Protein AF-A0A9W9DUY9-F1 (afdb_monomer)

Mean predicted aligned error: 9.2 Å

Solvent-accessible surface area (backbone atoms only — not comparable to full-atom values): 7876 Å² total; per-residue (Å²): 135,80,64,55,91,46,49,41,70,61,8,47,54,47,37,62,77,75,39,46,85,30,35,36,46,56,84,90,48,64,63,56,87,36,55,38,48,40,70,41,72,75,32,49,39,61,64,54,83,98,50,90,64,46,69,40,39,38,71,62,56,47,58,31,45,65,55,54,45,44,58,30,45,40,30,40,51,78,66,34,60,71,49,82,71,92,52,81,46,45,81,49,66,66,61,39,20,7,32,49,37,22,51,50,49,61,36,51,50,49,56,55,50,54,58,50,42,55,55,48,52,50,51,59,55,58,65,60,73,79,67,86,91,82,83,86,87,130

Sequence (138 aa):
MGYSAGDEQKGAGLFKTRCAQCHTVGAGEPNKVGPNLHGIFGRKSGQAEGFSYTAANVNKGVTWDEETLFQYLENPKKYIPGTKMAFAGLKKEKDRSDLITYLKKSISWFIYVYTTD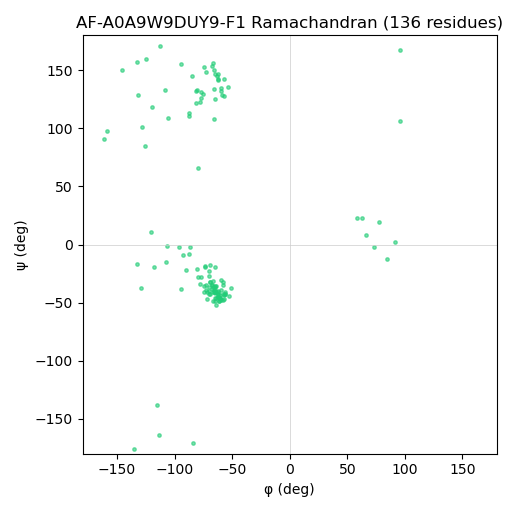VDRIFALYHERSTTHHHYPTQ

Nearest PDB structures (foldseek):
  6egy-assembly1_A  TM=9.943E-01  e=7.790E-18  Saccharomyces cerevisiae
  2n18-assembly1_B  TM=9.941E-01  e=9.540E-18  Saccharomyces cerevisiae S288C
  7mri-assembly3_E  TM=1.002E+00  e=1.092E-17  Saccharomyces cerevisiae S288C
  6gd7-assembly1_A  TM=9.895E-01  e=1.092E-17  Saccharomyces cerevisiae S288C
  1csw-assembly1_A  TM=9.974E-01  e=2.145E-17  Saccharomyces cerevisiae

Secondary structure (DSSP, 8-state):
-------HHHHHHHHHHHTTTT---STTPPP-SS---TT-TTPBTT--TT----HHHHHH-PBP-HHHHHHHHH-HHHHSTT---------SHHHHHHHHHHHHHHHHHHHHHHHHHHHHHHHHHHHTSSS---PPP-

Organism: NCBI:txid153920

Foldseek 3Di:
DFADAAALVLLVVCCVVAPVQQEAADPPDQGHVHAHCAPLQQDFFPDGPPDDWDPQRNVLRDHDDLRLQLVCQQAVCVSRPPGPPPHRHDNDSNNSNNNRNNSCCSRVVCVVVVVVVVVVVVVVVVVVPPDDDDDDDD

Radius of gyration: 20.53 Å; Cα contacts (8 Å, |Δi|>4): 183; chains: 1; bounding box: 65×51×43 Å

Structure (mmCIF, N/CA/C/O backbone):
data_AF-A0A9W9DUY9-F1
#
_entry.id   AF-A0A9W9DUY9-F1
#
loop_
_atom_site.group_PDB
_atom_site.id
_atom_site.type_symbol
_atom_site.label_atom_id
_atom_site.label_alt_id
_atom_site.label_comp_id
_atom_site.label_asym_id
_atom_site.label_entity_id
_atom_site.label_seq_id
_atom_site.pdbx_PDB_ins_code
_atom_site.Cartn_x
_atom_site.Cartn_y
_atom_site.Cartn_z
_atom_site.occupancy
_atom_site.B_iso_or_equiv
_atom_site.auth_seq_id
_atom_site.auth_comp_id
_atom_site.auth_asym_id
_atom_site.auth_atom_id
_atom_site.pdbx_PDB_model_num
ATOM 1 N N . MET A 1 1 ? 14.349 -8.982 5.297 1.00 66.44 1 MET A N 1
ATOM 2 C CA . MET A 1 1 ? 13.739 -8.996 6.647 1.00 66.44 1 MET A CA 1
ATOM 3 C C . MET A 1 1 ? 12.230 -8.792 6.502 1.00 66.44 1 MET A C 1
ATOM 5 O O . MET A 1 1 ? 11.794 -8.508 5.391 1.00 66.44 1 MET A O 1
ATOM 9 N N . GLY A 1 2 ? 11.436 -9.056 7.545 1.00 90.19 2 GLY A N 1
ATOM 10 C CA . GLY A 1 2 ? 9.972 -8.875 7.535 1.00 90.19 2 GLY A CA 1
ATOM 11 C C . GLY A 1 2 ? 9.553 -7.441 7.857 1.00 90.19 2 GLY A C 1
ATOM 12 O O . GLY A 1 2 ? 10.402 -6.545 7.927 1.00 90.19 2 GLY A O 1
ATOM 13 N N . TYR A 1 3 ? 8.260 -7.223 8.065 1.00 96.69 3 TYR A N 1
ATOM 14 C CA . TYR A 1 3 ? 7.760 -5.929 8.512 1.00 96.69 3 TYR A CA 1
ATOM 15 C C . TYR A 1 3 ? 8.272 -5.579 9.920 1.00 96.69 3 TYR A C 1
ATOM 17 O O . TYR A 1 3 ? 8.447 -6.416 10.803 1.00 96.69 3 TYR A O 1
ATOM 25 N N . SER A 1 4 ? 8.483 -4.285 10.136 1.00 97.00 4 SER A N 1
ATOM 26 C CA . SER A 1 4 ? 8.685 -3.681 11.448 1.00 97.00 4 SER A CA 1
ATOM 27 C C . SER A 1 4 ? 8.062 -2.289 11.446 1.00 97.00 4 SER A C 1
ATOM 29 O O . SER A 1 4 ? 7.984 -1.647 10.396 1.00 97.00 4 SER A O 1
ATOM 31 N N . ALA A 1 5 ? 7.594 -1.824 12.606 1.00 96.75 5 ALA A N 1
ATOM 32 C CA . ALA A 1 5 ? 6.987 -0.501 12.712 1.00 96.75 5 ALA A CA 1
ATOM 33 C C . ALA A 1 5 ? 7.983 0.588 12.276 1.00 96.75 5 ALA A C 1
ATOM 35 O O . ALA A 1 5 ? 9.127 0.628 12.731 1.00 96.75 5 ALA A O 1
ATOM 36 N N . GLY A 1 6 ? 7.528 1.452 11.374 1.00 97.00 6 GLY A N 1
ATOM 37 C CA . GLY A 1 6 ? 8.309 2.510 10.750 1.00 97.00 6 GLY A CA 1
ATOM 38 C C . GLY A 1 6 ? 7.843 3.912 11.134 1.00 97.00 6 GLY A C 1
ATOM 39 O O . GLY A 1 6 ? 7.111 4.131 12.098 1.00 97.00 6 GLY A O 1
ATOM 40 N N . ASP A 1 7 ? 8.288 4.882 10.349 1.00 98.12 7 ASP A N 1
ATOM 41 C CA . ASP A 1 7 ? 7.963 6.296 10.490 1.00 98.12 7 ASP A CA 1
ATOM 42 C C . ASP A 1 7 ? 6.671 6.619 9.725 1.00 98.12 7 ASP A C 1
ATOM 44 O O . ASP A 1 7 ? 6.624 6.609 8.493 1.00 98.12 7 ASP A O 1
ATOM 48 N N . GLU A 1 8 ? 5.610 6.912 10.471 1.00 97.25 8 GLU A N 1
ATOM 49 C CA . GLU A 1 8 ? 4.292 7.250 9.933 1.00 97.25 8 GLU A CA 1
ATOM 50 C C . GLU A 1 8 ? 4.312 8.485 9.023 1.00 97.25 8 GLU A C 1
ATOM 52 O O . GLU A 1 8 ? 3.631 8.504 7.998 1.00 97.25 8 GLU A O 1
ATOM 57 N N . GLN A 1 9 ? 5.086 9.516 9.368 1.00 97.88 9 GLN A N 1
ATOM 58 C CA . GLN A 1 9 ? 5.110 10.780 8.625 1.00 97.88 9 GLN A CA 1
ATOM 59 C C . GLN A 1 9 ? 5.782 10.579 7.265 1.00 97.88 9 GLN A C 1
ATOM 61 O O . GLN A 1 9 ? 5.293 11.060 6.237 1.00 97.88 9 GLN A O 1
ATOM 66 N N . LYS A 1 10 ? 6.861 9.789 7.232 1.00 98.56 10 LYS A N 1
ATOM 67 C CA . LYS A 1 10 ? 7.480 9.343 5.974 1.00 98.56 10 LYS A CA 1
ATOM 68 C C . LYS A 1 10 ? 6.534 8.453 5.175 1.00 98.56 10 LYS A C 1
ATOM 70 O O . LYS A 1 10 ? 6.410 8.640 3.963 1.00 98.56 10 LYS A O 1
ATOM 75 N N . GLY A 1 11 ? 5.816 7.554 5.844 1.00 98.62 11 GLY A N 1
ATOM 76 C CA . GLY A 1 11 ? 4.774 6.725 5.242 1.00 98.62 11 GLY A CA 1
ATOM 77 C C . GLY A 1 11 ? 3.672 7.539 4.563 1.00 98.62 11 GLY A C 1
ATOM 78 O O . GLY A 1 11 ? 3.309 7.250 3.422 1.00 98.62 11 GLY A O 1
ATOM 79 N N . ALA A 1 12 ? 3.202 8.610 5.203 1.00 98.31 12 ALA A N 1
ATOM 80 C CA . ALA A 1 12 ? 2.215 9.528 4.638 1.00 98.31 12 ALA A CA 1
ATOM 81 C C . ALA A 1 12 ? 2.741 10.224 3.369 1.00 98.31 12 ALA A C 1
ATOM 83 O O . ALA A 1 12 ? 2.041 10.312 2.354 1.00 98.31 12 ALA A O 1
ATOM 84 N N . GLY A 1 13 ? 4.002 10.672 3.385 1.00 98.56 13 GLY A N 1
ATOM 85 C CA . GLY A 1 13 ? 4.666 11.247 2.211 1.00 98.56 13 GLY A CA 1
ATOM 86 C C . GLY A 1 13 ? 4.799 10.250 1.052 1.00 98.56 13 GLY A C 1
ATOM 87 O O . GLY A 1 13 ? 4.545 10.593 -0.110 1.00 98.56 13 GLY A O 1
ATOM 88 N N . LEU A 1 14 ? 5.135 8.994 1.357 1.00 98.62 14 LEU A N 1
ATOM 89 C CA . LEU A 1 14 ? 5.177 7.907 0.376 1.00 98.62 14 LEU A CA 1
ATOM 90 C C . LEU A 1 14 ? 3.791 7.628 -0.204 1.00 98.62 14 LEU A C 1
ATOM 92 O O . LEU A 1 14 ? 3.654 7.559 -1.424 1.00 98.62 14 LEU A O 1
ATOM 96 N N . PHE A 1 15 ? 2.754 7.546 0.628 1.00 98.62 15 PHE A N 1
ATOM 97 C CA . PHE A 1 15 ? 1.388 7.352 0.151 1.00 98.62 15 PHE A CA 1
ATOM 98 C C . PHE A 1 15 ? 0.968 8.474 -0.804 1.00 98.62 15 PHE A C 1
ATOM 100 O O . PHE A 1 15 ? 0.510 8.201 -1.916 1.00 98.62 15 PHE A O 1
ATOM 107 N N . LYS A 1 16 ? 1.201 9.738 -0.427 1.00 98.31 16 LYS A N 1
ATOM 108 C CA . LYS A 1 16 ? 0.874 10.906 -1.259 1.00 98.31 16 LYS A CA 1
ATOM 109 C C . LYS A 1 16 ? 1.534 10.846 -2.637 1.00 98.31 16 LYS A C 1
ATOM 111 O O . LYS A 1 16 ? 0.892 11.153 -3.636 1.00 98.31 16 LYS A O 1
ATOM 116 N N . THR A 1 17 ? 2.803 10.450 -2.698 1.00 98.25 17 THR A N 1
ATOM 117 C CA . THR A 1 17 ? 3.596 10.489 -3.939 1.00 98.25 17 THR A CA 1
ATOM 118 C C . THR A 1 17 ? 3.525 9.210 -4.768 1.00 98.25 17 THR A C 1
ATOM 120 O O . THR A 1 17 ? 3.810 9.251 -5.964 1.00 98.25 17 THR A O 1
ATOM 123 N N . ARG A 1 18 ? 3.174 8.067 -4.166 1.00 98.25 18 ARG A N 1
ATOM 124 C CA . ARG A 1 18 ? 3.229 6.747 -4.820 1.00 98.25 18 ARG A CA 1
ATOM 125 C C . ARG A 1 18 ? 1.877 6.049 -4.941 1.00 98.25 18 ARG A C 1
ATOM 127 O O . ARG A 1 18 ? 1.760 5.138 -5.754 1.00 98.25 18 ARG A O 1
ATOM 134 N N . CYS A 1 19 ? 0.875 6.441 -4.152 1.00 98.38 19 CYS A N 1
ATOM 135 C CA . CYS A 1 19 ? -0.371 5.679 -4.006 1.00 98.38 19 CYS A CA 1
ATOM 136 C C . CYS A 1 19 ? -1.632 6.533 -4.203 1.00 98.38 19 CYS A C 1
ATOM 138 O O . CYS A 1 19 ? -2.597 6.065 -4.807 1.00 98.38 19 CYS A O 1
ATOM 140 N N . ALA A 1 20 ? -1.631 7.785 -3.737 1.00 97.81 20 ALA A N 1
ATOM 141 C CA . ALA A 1 20 ? -2.826 8.627 -3.640 1.00 97.81 20 ALA A CA 1
ATOM 142 C C . ALA A 1 20 ? -3.468 8.997 -4.991 1.00 97.81 20 ALA A C 1
ATOM 144 O O . ALA A 1 20 ? -4.648 9.348 -5.036 1.00 97.81 20 ALA A O 1
ATOM 145 N N . GLN A 1 21 ? -2.732 8.890 -6.101 1.00 97.88 21 GLN A N 1
ATOM 146 C CA . GLN A 1 21 ? -3.309 9.044 -7.441 1.00 97.88 21 GLN A CA 1
ATOM 147 C C . GLN A 1 21 ? -4.334 7.940 -7.749 1.00 97.88 21 GLN A C 1
ATOM 149 O O . GLN A 1 21 ? -5.348 8.194 -8.394 1.00 97.88 21 GLN A O 1
ATOM 154 N N . CYS A 1 22 ? -4.089 6.725 -7.259 1.00 98.50 22 CYS A N 1
ATOM 155 C CA . CYS A 1 22 ? -4.896 5.548 -7.566 1.00 98.50 22 CYS A CA 1
ATOM 156 C C . CYS A 1 22 ? -5.757 5.088 -6.392 1.00 98.50 22 CYS A C 1
ATOM 158 O O . CYS A 1 22 ? -6.663 4.295 -6.607 1.00 98.50 22 CYS A O 1
ATOM 160 N N . HIS A 1 23 ? -5.483 5.554 -5.175 1.00 98.50 23 HIS A N 1
ATOM 161 C CA . HIS A 1 23 ? -6.126 5.048 -3.969 1.00 98.50 23 HIS A CA 1
ATOM 162 C C . HIS A 1 23 ? -6.623 6.162 -3.043 1.00 98.50 23 HIS A C 1
ATOM 164 O O . HIS A 1 23 ? -6.160 7.308 -3.066 1.00 98.50 23 HIS A O 1
ATOM 170 N N . THR A 1 24 ? -7.589 5.774 -2.225 1.00 97.06 24 THR A N 1
ATOM 171 C CA . THR A 1 24 ? -8.191 6.485 -1.092 1.00 97.06 24 THR A CA 1
ATOM 172 C C . THR A 1 24 ? -8.067 5.588 0.141 1.00 97.06 24 THR A C 1
ATOM 174 O O . THR A 1 24 ? -7.814 4.385 0.003 1.00 97.06 24 THR A O 1
ATOM 177 N N . VAL A 1 25 ? -8.164 6.159 1.343 1.00 95.69 25 VAL A N 1
ATOM 178 C CA . VAL A 1 25 ? -7.985 5.416 2.615 1.00 95.69 25 VAL A CA 1
ATOM 179 C C . VAL A 1 25 ? -9.080 5.709 3.639 1.00 95.69 25 VAL A C 1
ATOM 181 O O . VAL A 1 25 ? -9.241 4.937 4.586 1.00 95.69 25 VAL A O 1
ATOM 184 N N . GLY A 1 26 ? -9.835 6.795 3.460 1.00 91.56 26 GLY A N 1
ATOM 185 C CA . GLY A 1 26 ? -10.957 7.147 4.316 1.00 91.56 26 GLY A CA 1
ATOM 186 C C . GLY A 1 26 ? -12.160 6.234 4.089 1.00 91.56 26 GLY A C 1
ATOM 187 O O . GLY A 1 26 ? -12.401 5.742 2.981 1.00 91.56 26 GLY A O 1
ATOM 188 N N . ALA A 1 27 ? -12.924 6.012 5.158 1.00 90.38 27 ALA A N 1
ATOM 189 C CA . ALA A 1 27 ? -14.185 5.282 5.095 1.00 90.38 27 ALA A CA 1
ATOM 190 C C . ALA A 1 27 ? -15.166 5.993 4.148 1.00 90.38 27 ALA A C 1
ATOM 192 O O . ALA A 1 27 ? -15.334 7.207 4.229 1.00 90.38 27 ALA A O 1
ATOM 193 N N . GLY A 1 28 ? -15.790 5.243 3.236 1.00 89.25 28 GLY A N 1
ATOM 194 C CA . GLY A 1 28 ? -16.761 5.781 2.276 1.00 89.25 28 GLY A CA 1
ATOM 195 C C . GLY A 1 28 ? -16.172 6.629 1.141 1.00 89.25 28 GLY A C 1
ATOM 196 O O . GLY A 1 28 ? -16.916 7.058 0.262 1.00 89.25 28 GLY A O 1
ATOM 197 N N . GLU A 1 29 ? -14.855 6.863 1.108 1.00 94.56 29 GLU A N 1
ATOM 198 C CA . GLU A 1 29 ? -14.229 7.569 -0.013 1.00 94.56 29 GLU A CA 1
ATOM 199 C C . GLU A 1 29 ? -14.331 6.747 -1.313 1.00 94.56 29 GLU A C 1
ATOM 201 O O . GLU A 1 29 ? -14.300 5.511 -1.280 1.00 94.56 29 GLU A O 1
ATOM 206 N N . PRO A 1 30 ? -14.399 7.396 -2.487 1.00 96.19 30 PRO A N 1
ATOM 207 C CA . PRO A 1 30 ? -14.603 6.689 -3.742 1.00 96.19 30 PRO A CA 1
ATOM 208 C C . PRO A 1 30 ? -13.407 5.808 -4.118 1.00 96.19 30 PRO A C 1
ATOM 210 O O . PRO A 1 30 ? -12.250 6.106 -3.802 1.00 96.19 30 PRO A O 1
ATOM 213 N N . ASN A 1 31 ? -13.694 4.761 -4.890 1.00 97.50 31 ASN A N 1
ATOM 214 C CA . ASN A 1 31 ? -12.689 4.087 -5.705 1.00 97.50 31 ASN A CA 1
ATOM 215 C C . ASN A 1 31 ? -12.122 5.075 -6.746 1.00 97.50 31 ASN A C 1
ATOM 217 O O . ASN A 1 31 ? -12.837 5.946 -7.243 1.00 97.50 31 ASN A O 1
ATOM 221 N N . LYS A 1 32 ? -10.841 4.939 -7.099 1.00 97.06 32 LYS A N 1
ATOM 222 C CA . LYS A 1 32 ? -10.203 5.689 -8.196 1.00 97.06 32 LYS A CA 1
ATOM 223 C C . LYS A 1 32 ? -9.786 4.691 -9.283 1.00 97.06 32 LYS A C 1
ATOM 225 O O . LYS A 1 32 ? -10.510 3.747 -9.580 1.00 97.06 32 LYS A O 1
ATOM 230 N N . VAL A 1 33 ? -8.593 4.864 -9.858 1.00 97.69 33 VAL A N 1
ATOM 231 C CA . VAL A 1 33 ? -7.965 3.862 -10.737 1.00 97.69 33 VAL A CA 1
ATOM 232 C C . VAL A 1 33 ? -7.784 2.523 -10.004 1.00 97.69 33 VAL A C 1
ATOM 234 O O . VAL A 1 33 ? -7.897 1.461 -10.610 1.00 97.69 33 VAL A O 1
ATOM 237 N N . GLY A 1 34 ? -7.506 2.573 -8.700 1.00 98.06 34 GLY A N 1
ATOM 238 C CA . GLY A 1 34 ? -7.499 1.434 -7.791 1.00 98.06 34 GLY A CA 1
ATOM 239 C C . GLY A 1 34 ? -8.621 1.516 -6.745 1.00 98.06 34 GLY A C 1
ATOM 240 O O . GLY A 1 34 ? -9.287 2.547 -6.616 1.00 98.06 34 GLY A O 1
ATOM 241 N N . PRO A 1 35 ? -8.834 0.432 -5.980 1.00 98.19 35 PRO A N 1
ATOM 242 C CA . PRO A 1 35 ? -9.851 0.378 -4.936 1.00 98.19 35 PRO A CA 1
ATOM 243 C C . PRO A 1 35 ? -9.537 1.317 -3.769 1.00 98.19 35 PRO A C 1
ATOM 245 O O . PRO A 1 35 ? -8.369 1.599 -3.478 1.00 98.19 35 PRO A O 1
ATOM 248 N N . ASN A 1 36 ? -10.572 1.711 -3.037 1.00 97.62 36 ASN A N 1
ATOM 249 C CA . ASN A 1 36 ? -10.435 2.252 -1.694 1.00 97.62 36 ASN A CA 1
ATOM 250 C C . ASN A 1 36 ? -9.754 1.212 -0.770 1.00 97.62 36 ASN A C 1
ATOM 252 O O . ASN A 1 36 ? -10.059 0.013 -0.802 1.00 97.62 36 ASN A O 1
ATOM 256 N N . LEU A 1 37 ? -8.780 1.663 0.026 1.00 97.12 37 LEU A N 1
ATOM 257 C CA . LEU A 1 37 ? -7.965 0.812 0.900 1.00 97.12 37 LEU A CA 1
ATOM 258 C C . LEU A 1 37 ? -8.463 0.756 2.351 1.00 97.12 37 LEU A C 1
ATOM 260 O O . LEU A 1 37 ? -7.899 0.020 3.158 1.00 97.12 37 LEU A O 1
ATOM 264 N N . HIS A 1 38 ? -9.519 1.483 2.696 1.00 94.56 38 HIS A N 1
ATOM 265 C CA . HIS A 1 38 ? -10.194 1.384 3.980 1.00 94.56 38 HIS A CA 1
ATOM 266 C C . HIS A 1 38 ? -10.591 -0.068 4.272 1.00 94.56 38 HIS A C 1
ATOM 268 O O . HIS A 1 38 ? -11.072 -0.790 3.392 1.00 94.56 38 HIS A O 1
ATOM 274 N N . GLY A 1 39 ? -10.341 -0.515 5.504 1.00 92.50 39 GLY A N 1
ATOM 275 C CA . GLY A 1 39 ? -10.594 -1.888 5.943 1.00 92.50 39 GLY A CA 1
ATOM 276 C C . GLY A 1 39 ? -9.776 -2.959 5.209 1.00 92.50 39 GLY A C 1
ATOM 277 O O . GLY A 1 39 ? -10.226 -4.097 5.127 1.00 92.50 39 GLY A O 1
ATOM 278 N N . ILE A 1 40 ? -8.622 -2.625 4.611 1.00 96.12 40 ILE A N 1
ATOM 279 C CA . ILE A 1 40 ? -7.805 -3.625 3.903 1.00 96.12 40 ILE A CA 1
ATOM 280 C C . ILE A 1 40 ? -7.188 -4.661 4.848 1.00 96.12 40 ILE A C 1
ATOM 282 O O . ILE A 1 40 ? -7.151 -5.831 4.489 1.00 96.12 40 ILE A O 1
ATOM 286 N N . PHE A 1 41 ? -6.737 -4.266 6.043 1.00 96.19 41 PHE A N 1
ATOM 287 C CA . PHE A 1 41 ? -6.140 -5.190 7.010 1.00 96.19 41 PHE A CA 1
ATOM 288 C C . PHE A 1 41 ? -7.180 -6.215 7.487 1.00 96.19 41 PHE A C 1
ATOM 290 O O . PHE A 1 41 ? -8.261 -5.845 7.937 1.00 96.19 41 PHE A O 1
ATOM 297 N N . GLY A 1 42 ? -6.860 -7.501 7.360 1.00 95.75 42 GLY A N 1
ATOM 298 C CA . GLY A 1 42 ? -7.744 -8.639 7.617 1.00 95.75 42 GLY A CA 1
ATOM 299 C C . GLY A 1 42 ? -8.648 -9.033 6.441 1.00 95.75 42 GLY A C 1
ATOM 300 O O . GLY A 1 42 ? -9.214 -10.126 6.454 1.00 95.75 42 GLY A O 1
ATOM 301 N N . ARG A 1 43 ? -8.775 -8.203 5.398 1.00 96.25 43 ARG A N 1
ATOM 302 C CA . ARG A 1 43 ? -9.604 -8.502 4.219 1.00 96.25 43 ARG A CA 1
ATOM 303 C C . ARG A 1 43 ? -8.827 -9.336 3.201 1.00 96.25 43 ARG A C 1
ATOM 305 O O . ARG A 1 43 ? -7.627 -9.130 3.007 1.00 96.25 43 ARG A O 1
ATOM 312 N N . LYS A 1 44 ? -9.506 -10.251 2.497 1.00 98.00 44 LYS A N 1
ATOM 313 C CA . LYS A 1 44 ? -8.886 -10.986 1.384 1.00 98.00 44 LYS A CA 1
ATOM 314 C C . LYS A 1 44 ? -8.723 -10.103 0.144 1.00 98.00 44 LYS A C 1
ATOM 316 O O . LYS A 1 44 ? -9.476 -9.153 -0.089 1.00 98.00 44 LYS A O 1
ATOM 321 N N . SER A 1 45 ? -7.731 -10.425 -0.677 1.00 98.06 45 SER A N 1
ATOM 322 C CA . SER A 1 45 ? -7.479 -9.763 -1.951 1.00 98.06 45 SER A CA 1
ATOM 323 C C . SER A 1 45 ? -8.698 -9.840 -2.877 1.00 98.06 45 SER A C 1
ATOM 325 O O . SER A 1 45 ? -9.413 -10.837 -2.914 1.00 98.06 45 SER A O 1
ATOM 327 N N . GLY A 1 46 ? -8.948 -8.762 -3.621 1.00 97.12 46 GLY A N 1
ATOM 328 C CA . GLY A 1 46 ? -10.041 -8.709 -4.589 1.00 97.12 46 GLY A CA 1
ATOM 329 C C . GLY A 1 46 ? -11.447 -8.503 -4.017 1.00 97.12 46 GLY A C 1
ATOM 330 O O . GLY A 1 46 ? -12.406 -8.826 -4.707 1.00 97.12 46 GLY A O 1
ATOM 331 N N . GLN A 1 47 ? -11.582 -8.001 -2.782 1.00 96.62 47 GLN A N 1
ATOM 332 C CA . GLN A 1 47 ? -12.878 -7.909 -2.086 1.00 96.62 47 GLN A CA 1
ATOM 333 C C . GLN A 1 47 ? -13.318 -6.493 -1.674 1.00 96.62 47 GLN A C 1
ATOM 335 O O . GLN A 1 47 ? -14.258 -6.368 -0.895 1.00 96.62 47 GLN A O 1
ATOM 340 N N . ALA A 1 48 ? -12.662 -5.417 -2.127 1.00 94.88 48 ALA A N 1
ATOM 341 C CA . ALA A 1 48 ? -13.217 -4.083 -1.871 1.00 94.88 48 ALA A CA 1
ATOM 342 C C . ALA A 1 48 ? -14.544 -3.910 -2.622 1.00 94.88 48 ALA A C 1
ATOM 344 O O . ALA A 1 48 ? -14.644 -4.236 -3.808 1.00 94.88 48 ALA A O 1
ATOM 345 N N . GLU A 1 49 ? -15.546 -3.387 -1.925 1.00 92.31 49 GLU A N 1
ATOM 346 C CA . GLU A 1 49 ? -16.882 -3.191 -2.469 1.00 92.31 49 GLU A CA 1
ATOM 347 C C . GLU A 1 49 ? -16.875 -2.205 -3.648 1.00 92.31 49 GLU A C 1
ATOM 349 O O . GLU A 1 49 ? -16.131 -1.219 -3.678 1.00 92.31 49 GLU A O 1
ATOM 354 N N . GLY A 1 50 ? -17.686 -2.502 -4.664 1.00 94.31 50 GLY A N 1
ATOM 355 C CA . GLY A 1 50 ? -17.854 -1.636 -5.830 1.00 94.31 50 GLY A CA 1
ATOM 356 C C . GLY A 1 50 ? -16.618 -1.487 -6.728 1.00 94.31 50 GLY A C 1
ATOM 357 O O . GLY A 1 50 ? -16.640 -0.651 -7.630 1.00 94.31 50 GLY A O 1
ATOM 358 N N . PHE A 1 51 ? -15.541 -2.259 -6.521 1.00 97.69 51 PHE A N 1
ATOM 359 C CA . PHE A 1 51 ? -14.361 -2.246 -7.391 1.00 97.69 51 PHE A CA 1
ATOM 360 C C . PHE A 1 51 ? -14.254 -3.522 -8.232 1.00 97.69 51 PHE A C 1
ATOM 362 O O . PHE A 1 51 ? -14.350 -4.638 -7.724 1.00 97.69 51 PHE A O 1
ATOM 369 N N . SER A 1 52 ? -13.991 -3.366 -9.533 1.00 97.38 52 SER A N 1
ATOM 370 C CA . SER A 1 52 ? -13.782 -4.496 -10.442 1.00 97.38 52 SER A CA 1
ATOM 371 C C . SER A 1 52 ? -12.316 -4.928 -10.455 1.00 97.38 52 SER A C 1
ATOM 373 O O . SER A 1 52 ? -11.431 -4.211 -10.927 1.00 97.38 52 SER A O 1
ATOM 375 N N . TYR A 1 53 ? -12.051 -6.127 -9.943 1.00 97.69 53 TYR A N 1
ATOM 376 C CA . TYR A 1 53 ? -10.711 -6.699 -9.877 1.00 97.69 53 TYR A CA 1
ATOM 377 C C . TYR A 1 53 ? -10.394 -7.609 -11.065 1.00 97.69 53 TYR A C 1
ATOM 379 O O . TYR A 1 53 ? -11.254 -8.245 -11.666 1.00 97.69 53 TYR A O 1
ATOM 387 N N . THR A 1 54 ? -9.102 -7.747 -11.363 1.00 97.50 54 T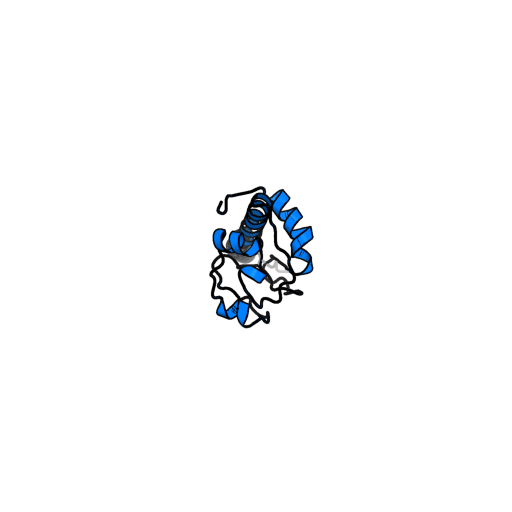HR A N 1
ATOM 388 C CA . THR A 1 54 ? -8.612 -8.852 -12.200 1.00 97.50 54 THR A CA 1
ATOM 389 C C . THR A 1 54 ? -8.866 -10.193 -11.517 1.00 97.50 54 THR A C 1
ATOM 391 O O . THR A 1 54 ? -8.623 -10.295 -10.311 1.00 97.50 54 THR A O 1
ATOM 394 N N . ALA A 1 55 ? -9.171 -11.238 -12.292 1.00 97.88 55 ALA A N 1
ATOM 395 C CA . ALA A 1 55 ? -9.266 -12.610 -11.785 1.00 97.88 55 ALA A CA 1
ATOM 396 C C . ALA A 1 55 ? -8.021 -13.032 -10.981 1.00 97.88 55 ALA A C 1
ATOM 398 O O . ALA A 1 55 ? -8.146 -13.654 -9.936 1.00 97.88 55 ALA A O 1
ATOM 399 N N . ALA A 1 56 ? -6.823 -12.604 -11.401 1.00 97.75 56 ALA A N 1
ATOM 400 C CA . ALA A 1 56 ? -5.577 -12.858 -10.675 1.00 97.75 56 ALA A CA 1
ATOM 401 C C . ALA A 1 56 ? -5.592 -12.351 -9.220 1.00 97.75 56 ALA A C 1
ATOM 403 O O . ALA A 1 56 ? -5.138 -13.045 -8.317 1.00 97.75 56 ALA A O 1
ATOM 404 N N . ASN A 1 57 ? -6.120 -11.147 -8.983 1.00 97.44 57 ASN A N 1
ATOM 405 C CA . ASN A 1 57 ? -6.168 -10.540 -7.650 1.00 97.44 57 ASN A CA 1
ATOM 406 C C . ASN A 1 57 ? -7.199 -11.238 -6.750 1.00 97.44 57 ASN A C 1
ATOM 408 O O . ASN A 1 57 ? -6.900 -11.513 -5.592 1.00 97.44 57 ASN A O 1
ATOM 412 N N . VAL A 1 58 ? -8.365 -11.589 -7.300 1.00 97.69 58 VAL A N 1
ATOM 413 C CA . VAL A 1 58 ? -9.396 -12.358 -6.583 1.00 97.69 58 VAL A CA 1
ATOM 414 C C . VAL A 1 58 ? -8.875 -13.756 -6.231 1.00 97.69 58 VAL A C 1
ATOM 416 O O . VAL A 1 58 ? -8.866 -14.143 -5.066 1.00 97.69 58 VAL A O 1
ATOM 419 N N . ASN A 1 59 ? -8.346 -14.487 -7.217 1.00 98.00 59 ASN A N 1
ATOM 420 C CA . ASN A 1 59 ? -7.910 -15.878 -7.055 1.00 98.00 59 ASN A CA 1
ATOM 421 C C . ASN A 1 59 ? -6.659 -16.031 -6.186 1.00 98.00 59 ASN A C 1
ATOM 423 O O . ASN A 1 59 ? -6.440 -17.102 -5.627 1.00 98.00 59 ASN A O 1
ATOM 427 N N . LYS A 1 60 ? -5.832 -14.984 -6.055 1.00 97.94 60 LYS A N 1
ATOM 428 C CA . LYS A 1 60 ? -4.674 -15.009 -5.154 1.00 97.94 60 LYS A CA 1
ATOM 429 C C . LYS A 1 60 ? -5.095 -15.285 -3.705 1.00 97.94 60 LYS A C 1
ATOM 431 O O . LYS A 1 60 ? -4.324 -15.910 -2.982 1.00 97.94 60 LYS A O 1
ATOM 436 N N . GLY A 1 61 ? -6.286 -14.830 -3.301 1.00 96.44 61 GLY A N 1
ATOM 437 C CA . GLY A 1 61 ? -6.906 -15.157 -2.015 1.00 96.44 61 GLY A CA 1
ATOM 438 C C . GLY A 1 61 ? -6.084 -14.781 -0.779 1.00 96.44 61 GLY A C 1
ATOM 439 O O . GLY A 1 61 ? -6.283 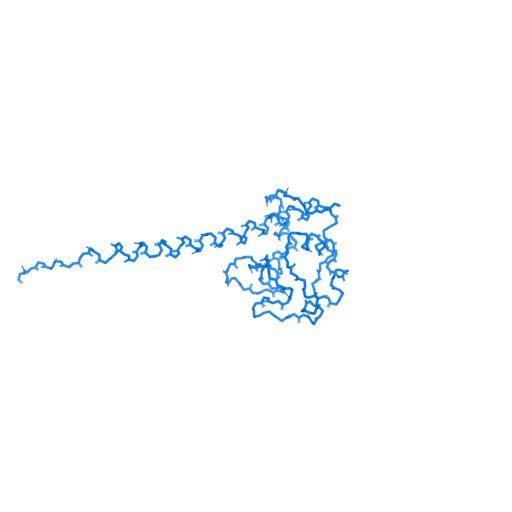-15.378 0.276 1.00 96.44 61 GLY A O 1
ATOM 440 N N . VAL A 1 62 ? -5.155 -13.8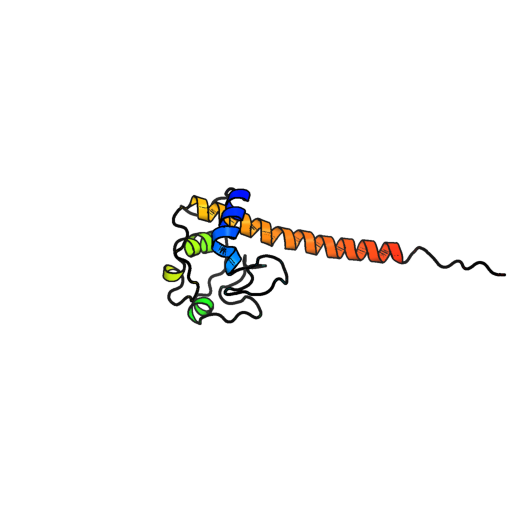27 -0.900 1.00 97.94 62 VAL A N 1
ATOM 441 C CA . VAL A 1 62 ? -4.265 -13.420 0.198 1.00 97.94 62 VAL A CA 1
ATOM 442 C C . VAL A 1 62 ? -5.049 -12.576 1.189 1.00 97.94 62 VAL A C 1
ATOM 444 O O . VAL A 1 62 ? -5.701 -11.616 0.791 1.00 97.94 62 VAL A O 1
ATOM 447 N N . THR A 1 63 ? -4.971 -12.919 2.471 1.00 98.38 63 THR A N 1
ATOM 448 C CA . THR A 1 63 ? -5.421 -12.045 3.557 1.00 98.38 63 THR A CA 1
ATOM 449 C C . THR A 1 63 ? -4.373 -10.967 3.777 1.00 98.38 63 THR A C 1
ATOM 451 O O . THR A 1 63 ? -3.205 -11.296 3.959 1.00 98.38 63 THR A O 1
ATOM 454 N N . TRP A 1 64 ? -4.775 -9.697 3.744 1.00 98.06 64 TRP A N 1
ATOM 455 C CA . TRP A 1 64 ? -3.839 -8.596 3.937 1.00 98.06 64 TRP A CA 1
ATOM 456 C C . TRP A 1 64 ? -3.551 -8.353 5.414 1.00 98.06 64 TRP A C 1
ATOM 458 O O . TRP A 1 64 ? -4.434 -8.026 6.197 1.00 98.06 64 TRP A O 1
ATOM 468 N N . ASP A 1 65 ? -2.286 -8.445 5.762 1.00 97.62 65 ASP A N 1
ATOM 469 C CA . ASP A 1 65 ? -1.676 -8.054 7.025 1.00 97.62 65 ASP A CA 1
ATOM 470 C C . ASP A 1 65 ? -0.375 -7.298 6.712 1.00 97.62 65 ASP A C 1
ATOM 472 O O . ASP A 1 65 ? -0.065 -7.008 5.549 1.00 97.62 65 ASP A O 1
ATOM 476 N N . GLU A 1 66 ? 0.386 -6.929 7.733 1.00 97.88 66 GLU A N 1
ATOM 477 C CA . GLU A 1 66 ? 1.624 -6.184 7.541 1.00 97.88 66 GLU A CA 1
ATOM 478 C C . GLU A 1 66 ? 2.664 -6.966 6.735 1.00 97.88 66 GLU A C 1
ATOM 480 O O . GLU A 1 66 ? 3.307 -6.392 5.859 1.00 97.88 66 GLU A O 1
ATOM 485 N N . GLU A 1 67 ? 2.802 -8.270 6.967 1.00 98.38 67 GLU A N 1
ATOM 486 C CA . GLU A 1 67 ? 3.809 -9.096 6.296 1.00 98.38 67 GLU A CA 1
ATOM 487 C C . GLU A 1 67 ? 3.462 -9.331 4.825 1.00 98.38 67 GLU A C 1
ATOM 489 O O . GLU A 1 67 ? 4.289 -9.139 3.930 1.00 98.38 67 GLU A O 1
ATOM 494 N N . THR A 1 68 ? 2.218 -9.693 4.532 1.00 98.56 68 THR A N 1
ATOM 495 C CA . THR A 1 68 ? 1.740 -9.902 3.161 1.00 98.56 68 THR A CA 1
ATOM 496 C C . THR A 1 68 ? 1.763 -8.608 2.355 1.00 98.56 68 THR A C 1
ATOM 498 O O . THR A 1 68 ? 2.179 -8.632 1.192 1.00 98.56 68 THR A O 1
ATOM 501 N N . LEU A 1 69 ? 1.414 -7.464 2.957 1.00 98.56 69 LEU A N 1
ATOM 502 C CA . LEU A 1 69 ? 1.587 -6.155 2.322 1.00 98.56 69 LEU A CA 1
ATOM 503 C C . LEU A 1 69 ? 3.065 -5.825 2.111 1.00 98.56 69 LEU A C 1
ATOM 505 O O . LEU A 1 69 ? 3.422 -5.327 1.042 1.00 98.56 69 LEU A O 1
ATOM 509 N N . PHE A 1 70 ? 3.937 -6.134 3.070 1.00 98.75 70 PHE A N 1
ATOM 510 C CA . PHE A 1 70 ? 5.376 -5.908 2.942 1.00 98.75 70 PHE A CA 1
ATOM 511 C C . PHE A 1 70 ? 5.970 -6.686 1.764 1.00 98.75 70 PHE A C 1
ATOM 513 O O . PHE A 1 70 ? 6.719 -6.117 0.968 1.00 98.75 70 PHE A O 1
ATOM 520 N N . GLN A 1 71 ? 5.581 -7.948 1.580 1.00 98.56 71 GLN A N 1
ATOM 521 C CA . GLN A 1 71 ? 6.011 -8.746 0.427 1.00 98.56 71 GLN A CA 1
ATOM 522 C C . GLN A 1 71 ? 5.387 -8.251 -0.888 1.00 98.56 71 GLN A C 1
ATOM 524 O O . GLN A 1 71 ? 6.072 -8.130 -1.907 1.00 98.56 71 GLN A O 1
ATOM 529 N N . TYR A 1 72 ? 4.094 -7.921 -0.883 1.00 98.69 72 TYR A N 1
ATOM 530 C CA . TYR A 1 72 ? 3.389 -7.437 -2.072 1.00 98.69 72 TYR A CA 1
ATOM 531 C C . TYR A 1 72 ? 3.964 -6.118 -2.597 1.00 98.69 72 TYR A C 1
ATOM 533 O O . TYR A 1 72 ? 4.195 -5.969 -3.801 1.00 98.69 72 TYR A O 1
ATOM 541 N N . LEU A 1 73 ? 4.230 -5.168 -1.699 1.00 98.69 73 LEU A N 1
ATOM 542 C CA . LEU A 1 73 ? 4.689 -3.827 -2.050 1.00 98.69 73 LEU A CA 1
ATOM 543 C C . LEU A 1 73 ? 6.110 -3.808 -2.616 1.00 98.69 73 LEU A C 1
ATOM 545 O O . LEU A 1 73 ? 6.463 -2.840 -3.283 1.00 98.69 73 LEU A O 1
ATOM 549 N N . GLU A 1 74 ? 6.918 -4.852 -2.425 1.00 98.69 74 GLU A N 1
ATOM 550 C CA . GLU A 1 74 ? 8.234 -4.944 -3.065 1.00 98.69 74 GLU A CA 1
ATOM 551 C C . GLU A 1 74 ? 8.137 -5.091 -4.589 1.00 98.69 74 GLU A C 1
ATOM 553 O O . GLU A 1 74 ? 8.930 -4.499 -5.337 1.00 98.69 74 GLU A O 1
ATOM 558 N N . ASN A 1 75 ? 7.188 -5.903 -5.059 1.00 98.56 75 ASN A N 1
ATOM 559 C CA . ASN A 1 75 ? 6.936 -6.130 -6.477 1.00 98.56 75 ASN A CA 1
ATOM 560 C C . ASN A 1 75 ? 5.524 -6.716 -6.697 1.00 98.56 75 ASN A C 1
ATOM 562 O O . ASN A 1 75 ? 5.368 -7.942 -6.759 1.00 98.56 75 ASN A O 1
ATOM 566 N N . PRO A 1 76 ? 4.503 -5.862 -6.897 1.00 98.38 76 PRO A N 1
ATOM 567 C CA . PRO A 1 76 ? 3.117 -6.301 -7.051 1.00 98.38 76 PRO A CA 1
ATOM 568 C C . PRO A 1 76 ? 2.898 -7.306 -8.182 1.00 98.38 76 PRO A C 1
ATOM 570 O O . PRO A 1 76 ? 2.169 -8.281 -8.011 1.00 98.38 76 PRO A O 1
ATOM 573 N N . LYS A 1 77 ? 3.557 -7.100 -9.332 1.00 98.12 77 LYS A N 1
ATOM 574 C CA . LYS A 1 77 ? 3.429 -7.986 -10.500 1.00 98.12 77 LYS A CA 1
ATOM 575 C C . LYS A 1 77 ? 4.052 -9.358 -10.268 1.00 98.12 77 LYS A C 1
ATOM 577 O O . LYS A 1 77 ? 3.558 -10.338 -10.814 1.00 98.12 77 LYS A O 1
ATOM 582 N N . LYS A 1 78 ? 5.118 -9.441 -9.466 1.00 98.25 78 LYS A N 1
ATOM 583 C CA . LYS A 1 78 ? 5.717 -10.724 -9.073 1.00 98.25 78 LYS A CA 1
ATOM 584 C C . LYS A 1 78 ? 4.856 -11.440 -8.033 1.00 98.25 78 LYS A C 1
ATOM 586 O O . LYS A 1 78 ? 4.694 -12.651 -8.113 1.00 98.25 78 LYS A O 1
ATOM 591 N N . TYR A 1 79 ? 4.304 -10.704 -7.070 1.00 98.38 79 TYR A N 1
ATOM 592 C CA . TYR A 1 79 ? 3.503 -11.289 -5.994 1.00 98.38 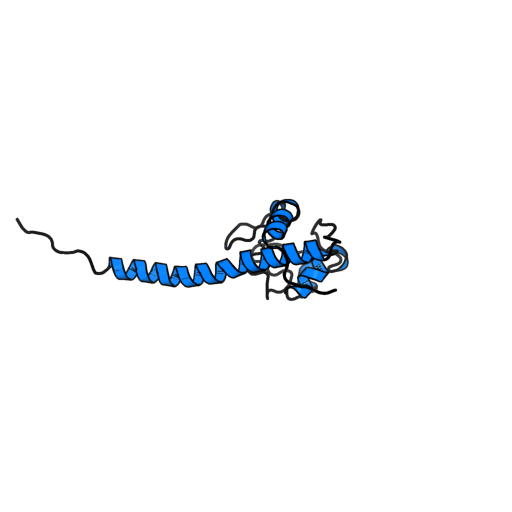79 TYR A CA 1
ATOM 593 C C . TYR A 1 79 ? 2.116 -11.756 -6.478 1.00 98.38 79 TYR A C 1
ATOM 595 O O . TYR A 1 79 ? 1.655 -12.835 -6.091 1.00 98.38 79 TYR A O 1
ATOM 603 N N . ILE A 1 80 ? 1.476 -10.980 -7.364 1.00 98.31 80 ILE A N 1
ATOM 604 C CA . ILE A 1 80 ? 0.217 -11.315 -8.049 1.00 98.31 80 ILE A CA 1
ATOM 605 C C . ILE A 1 80 ? 0.414 -11.192 -9.571 1.00 98.31 80 ILE A C 1
ATOM 607 O O . ILE A 1 80 ? 0.099 -10.148 -10.157 1.00 98.31 80 ILE A O 1
ATOM 611 N N . PRO A 1 81 ? 0.920 -12.243 -10.240 1.00 98.31 81 PRO A N 1
ATOM 612 C CA . PRO A 1 81 ? 1.015 -12.266 -11.696 1.00 98.31 81 PRO A CA 1
ATOM 613 C C . PRO A 1 81 ? -0.357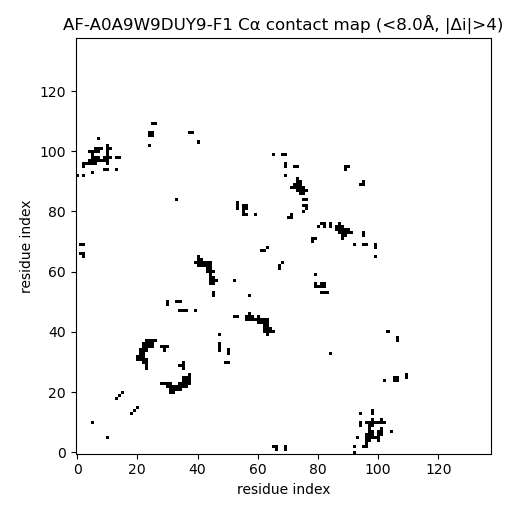 -12.045 -12.343 1.00 98.31 81 PRO A C 1
ATOM 615 O O . PRO A 1 81 ? -1.327 -12.706 -11.989 1.00 98.31 81 PRO A O 1
ATOM 618 N N . GLY A 1 82 ? -0.449 -11.089 -13.271 1.00 96.75 82 GLY A N 1
ATOM 619 C CA . GLY A 1 82 ? -1.713 -10.702 -13.916 1.00 96.75 82 GLY A CA 1
ATOM 620 C C . GLY A 1 82 ? -2.481 -9.568 -13.224 1.00 96.75 82 GLY A C 1
ATOM 621 O O . GLY A 1 82 ? -3.553 -9.191 -13.697 1.00 96.75 82 GLY A O 1
ATOM 622 N N . THR A 1 83 ? -1.951 -8.982 -12.142 1.00 97.50 83 THR A N 1
ATOM 623 C CA . THR A 1 83 ? -2.510 -7.745 -11.570 1.00 97.50 83 THR A CA 1
ATOM 624 C C . THR A 1 83 ? -2.439 -6.576 -12.562 1.00 97.50 83 THR A C 1
ATOM 626 O O . THR A 1 83 ? -1.445 -6.399 -13.271 1.00 97.50 83 THR A O 1
ATOM 629 N N . LYS A 1 84 ? -3.479 -5.732 -12.573 1.00 96.12 84 LYS A N 1
ATOM 630 C CA . LYS A 1 84 ? -3.526 -4.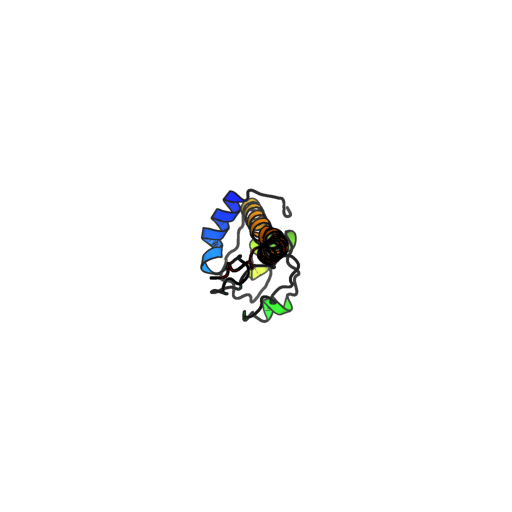474 -13.343 1.00 96.12 84 LYS A CA 1
ATOM 631 C C . LYS A 1 84 ? -2.917 -3.278 -12.600 1.00 96.12 84 LYS A C 1
ATOM 633 O O . LYS A 1 84 ? -2.856 -2.189 -13.161 1.00 96.12 84 LYS A O 1
ATOM 638 N N . MET A 1 85 ? -2.448 -3.454 -11.360 1.00 97.62 85 MET A N 1
ATOM 639 C CA . MET A 1 85 ? -1.790 -2.375 -10.619 1.00 97.62 85 MET A CA 1
ATOM 640 C C . MET A 1 85 ? -0.469 -1.989 -11.302 1.00 97.62 85 MET A C 1
ATOM 642 O O . MET A 1 85 ? 0.518 -2.727 -11.255 1.00 97.62 85 MET A O 1
ATOM 646 N N . ALA A 1 86 ? -0.446 -0.814 -11.931 1.00 97.06 86 ALA A N 1
ATOM 647 C CA . ALA A 1 86 ? 0.726 -0.258 -12.600 1.00 97.06 86 ALA A CA 1
ATOM 648 C C . ALA A 1 86 ? 1.697 0.379 -11.589 1.00 97.06 86 ALA A C 1
ATOM 650 O O . ALA A 1 86 ? 1.905 1.588 -11.573 1.00 97.06 86 ALA A O 1
ATOM 651 N N . PHE A 1 87 ? 2.289 -0.447 -10.726 1.00 98.12 87 PHE A N 1
ATOM 652 C CA . PHE A 1 87 ? 3.260 -0.019 -9.722 1.00 98.12 87 PHE A CA 1
ATOM 653 C C . PHE A 1 87 ? 4.492 -0.926 -9.738 1.00 98.12 87 PHE A C 1
ATOM 655 O O . PHE A 1 87 ? 4.374 -2.149 -9.678 1.00 98.12 87 PHE A O 1
ATOM 662 N N . ALA A 1 88 ? 5.684 -0.329 -9.824 1.00 97.56 88 ALA A N 1
ATOM 663 C CA . ALA A 1 88 ? 6.950 -1.068 -9.886 1.00 97.56 88 ALA A CA 1
ATOM 664 C C . ALA A 1 88 ? 7.361 -1.698 -8.537 1.00 97.56 88 ALA A C 1
ATOM 666 O O . ALA A 1 88 ? 8.185 -2.617 -8.507 1.00 97.56 88 ALA A O 1
ATOM 667 N N . GLY A 1 89 ? 6.775 -1.215 -7.437 1.00 98.25 89 GLY A N 1
ATOM 668 C CA . GLY A 1 89 ? 7.103 -1.612 -6.072 1.00 98.25 89 GLY A CA 1
ATOM 669 C C . GLY A 1 89 ? 8.097 -0.674 -5.378 1.00 98.25 89 GLY A C 1
ATOM 670 O O . GLY A 1 89 ? 8.742 0.168 -6.002 1.00 98.25 89 GLY A O 1
ATOM 671 N N . LEU A 1 90 ? 8.222 -0.840 -4.064 1.00 98.44 90 LEU A N 1
ATOM 672 C CA . LEU A 1 90 ? 9.162 -0.148 -3.184 1.00 98.44 90 LEU A CA 1
ATOM 673 C C . LEU A 1 90 ? 10.282 -1.120 -2.808 1.00 98.44 90 LEU A C 1
ATOM 675 O O . LEU A 1 90 ? 10.050 -2.068 -2.064 1.00 98.44 90 LEU A O 1
ATOM 679 N N . LYS A 1 91 ? 11.498 -0.918 -3.326 1.00 97.94 91 LYS A N 1
ATOM 680 C CA . LYS A 1 91 ? 12.625 -1.848 -3.097 1.00 97.94 91 LYS A CA 1
ATOM 681 C C . LYS A 1 91 ? 13.261 -1.722 -1.719 1.00 97.94 91 LYS A C 1
ATOM 683 O O . LYS A 1 91 ? 13.803 -2.693 -1.211 1.00 97.94 91 LYS A O 1
ATOM 688 N N . LYS A 1 92 ? 13.198 -0.534 -1.122 1.00 98.06 92 LYS A N 1
ATOM 689 C CA . LYS A 1 92 ? 13.744 -0.294 0.210 1.00 98.06 92 LYS A CA 1
ATOM 690 C C . LYS A 1 92 ? 12.780 -0.856 1.246 1.00 98.06 92 LYS A C 1
ATOM 692 O O . LYS A 1 92 ? 11.630 -0.430 1.300 1.00 98.06 92 LYS A O 1
ATOM 697 N N . GLU A 1 93 ? 13.268 -1.767 2.082 1.00 98.25 93 GLU A N 1
ATOM 698 C CA . GLU A 1 93 ? 12.501 -2.341 3.196 1.00 98.25 93 GLU A CA 1
ATOM 699 C C . GLU A 1 93 ? 11.910 -1.246 4.090 1.00 98.25 93 GLU A C 1
ATOM 701 O O . GLU A 1 93 ? 10.719 -1.266 4.390 1.00 98.25 93 GLU A O 1
ATOM 706 N N . LYS A 1 94 ? 12.712 -0.222 4.412 1.00 98.31 94 LYS A N 1
ATOM 707 C CA . LYS A 1 94 ? 12.271 0.911 5.227 1.00 98.31 94 LYS A CA 1
ATOM 708 C C . LYS A 1 94 ? 11.068 1.655 4.636 1.00 98.31 94 LYS A C 1
ATOM 710 O O . LYS A 1 94 ? 10.140 1.961 5.373 1.00 98.31 94 LYS A O 1
ATOM 715 N N . ASP A 1 95 ? 11.050 1.903 3.327 1.00 98.56 95 ASP A N 1
ATOM 716 C CA . ASP A 1 95 ? 9.931 2.609 2.687 1.00 98.56 95 ASP A CA 1
ATOM 717 C C . ASP A 1 95 ? 8.635 1.789 2.788 1.00 98.56 95 ASP A C 1
ATOM 719 O O . ASP A 1 95 ? 7.551 2.346 2.966 1.00 98.56 95 ASP A O 1
ATOM 723 N N . ARG A 1 96 ? 8.736 0.455 2.706 1.00 98.69 96 ARG A N 1
ATOM 724 C CA . ARG A 1 96 ? 7.588 -0.443 2.890 1.00 98.69 96 ARG A CA 1
ATOM 725 C C . ARG A 1 96 ? 7.081 -0.403 4.327 1.00 98.69 96 ARG A C 1
ATOM 727 O O . ARG A 1 96 ? 5.885 -0.211 4.526 1.00 98.69 96 ARG A O 1
ATOM 734 N N . SER A 1 97 ? 7.976 -0.526 5.306 1.00 98.69 97 SER A N 1
ATOM 735 C CA . SER A 1 97 ? 7.640 -0.423 6.732 1.00 98.69 97 SER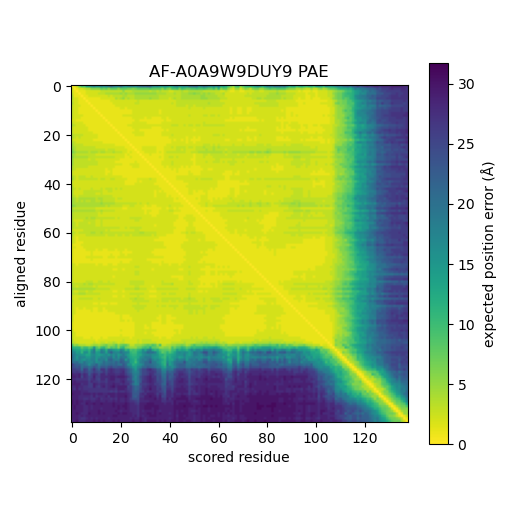 A CA 1
ATOM 736 C C . SER A 1 97 ? 6.974 0.910 7.082 1.00 98.69 97 SER A C 1
ATOM 738 O O . SER A 1 97 ? 5.925 0.925 7.728 1.00 98.69 97 SER A O 1
ATOM 740 N N . ASP A 1 98 ? 7.535 2.026 6.609 1.00 98.75 98 ASP A N 1
ATOM 741 C CA . ASP A 1 98 ? 6.999 3.373 6.829 1.00 98.75 98 ASP A CA 1
ATOM 742 C C . ASP A 1 98 ? 5.586 3.500 6.215 1.00 98.75 98 ASP A C 1
ATOM 744 O O . ASP A 1 98 ? 4.640 3.904 6.898 1.00 98.75 98 ASP A O 1
ATOM 748 N N . LEU A 1 99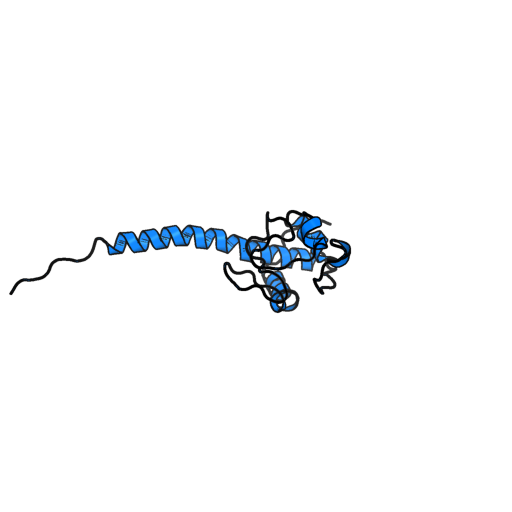 ? 5.396 3.072 4.956 1.00 98.69 99 LEU A N 1
ATOM 749 C CA . LEU A 1 99 ? 4.091 3.107 4.277 1.00 98.69 99 LEU A CA 1
ATOM 750 C C . LEU A 1 99 ? 3.036 2.233 4.973 1.00 98.69 99 LEU A C 1
ATOM 752 O O . LEU A 1 99 ? 1.905 2.678 5.162 1.00 98.69 99 LEU A O 1
ATOM 756 N N . ILE A 1 100 ? 3.382 1.003 5.359 1.00 98.50 100 ILE A N 1
ATOM 757 C CA . ILE A 1 100 ? 2.451 0.084 6.034 1.00 98.50 100 ILE A CA 1
ATOM 758 C C . ILE A 1 100 ? 2.061 0.630 7.406 1.00 98.50 100 ILE A C 1
ATOM 760 O O . ILE A 1 100 ? 0.888 0.572 7.771 1.00 98.50 100 ILE A O 1
ATOM 764 N N . THR A 1 101 ? 3.009 1.234 8.127 1.00 98.12 101 THR A N 1
ATOM 765 C CA . THR A 1 101 ? 2.740 1.887 9.415 1.00 98.12 101 THR A CA 1
ATOM 766 C C . THR A 1 101 ? 1.727 3.019 9.255 1.00 98.12 101 THR A C 1
ATOM 768 O O . THR A 1 101 ? 0.755 3.089 10.011 1.00 98.12 101 THR A O 1
ATOM 771 N N . TYR A 1 102 ? 1.903 3.862 8.232 1.00 97.69 102 TYR A N 1
ATOM 772 C CA . TYR A 1 102 ? 0.940 4.909 7.893 1.00 97.69 102 TYR A CA 1
ATOM 773 C C . TYR A 1 102 ? -0.437 4.340 7.531 1.00 97.69 102 TYR A C 1
ATOM 775 O O . TYR A 1 102 ? -1.440 4.821 8.054 1.00 97.69 102 TYR A O 1
ATOM 783 N N . LEU A 1 103 ? -0.508 3.314 6.675 1.00 97.00 103 LEU A N 1
ATOM 784 C CA . LEU A 1 103 ? -1.782 2.700 6.284 1.00 97.00 103 LEU A CA 1
ATOM 785 C C . LEU A 1 103 ? -2.507 2.112 7.495 1.00 97.00 103 LEU A C 1
ATOM 787 O O . LEU A 1 103 ? -3.701 2.351 7.668 1.00 97.00 103 LEU A O 1
ATOM 791 N N . LYS A 1 104 ? -1.790 1.379 8.355 1.00 95.00 104 LYS A N 1
ATOM 792 C CA . LYS A 1 104 ? -2.369 0.754 9.547 1.00 95.00 104 LYS A CA 1
ATOM 793 C C . LYS A 1 104 ? -2.966 1.802 10.473 1.00 95.00 104 LYS A C 1
ATOM 795 O O . LYS A 1 104 ? -4.119 1.661 10.866 1.00 95.00 104 LYS A O 1
ATOM 800 N N . LYS A 1 105 ? -2.233 2.878 10.769 1.00 92.44 105 LYS A N 1
ATOM 801 C CA . LYS A 1 105 ? -2.758 3.977 11.590 1.00 92.44 105 LYS A CA 1
ATOM 802 C C . LYS A 1 105 ? -3.913 4.705 10.916 1.00 92.44 105 LYS A C 1
ATOM 804 O O . LYS A 1 105 ? -4.965 4.848 11.528 1.00 92.44 105 LYS A O 1
ATOM 809 N N . SER A 1 106 ? -3.754 5.083 9.651 1.00 90.00 106 SER A N 1
ATOM 810 C CA . SER A 1 106 ? -4.771 5.828 8.903 1.00 90.00 106 SER A CA 1
ATOM 811 C C . SER A 1 106 ? -6.084 5.073 8.794 1.00 90.00 106 SER A C 1
ATOM 813 O O . SER A 1 106 ? -7.119 5.710 8.745 1.00 90.00 106 SER A O 1
ATOM 815 N N . ILE A 1 107 ? -6.066 3.738 8.770 1.00 87.50 107 ILE A N 1
ATOM 816 C CA . ILE A 1 107 ? -7.272 2.912 8.635 1.00 87.50 107 ILE A CA 1
ATOM 817 C C . ILE A 1 107 ? -7.804 2.472 10.007 1.00 87.50 107 ILE A C 1
ATOM 819 O O . ILE A 1 107 ? -9.014 2.469 10.219 1.00 87.50 107 ILE A O 1
ATOM 823 N N . SER A 1 108 ? -6.921 2.144 10.957 1.00 75.12 108 SER A N 1
ATOM 824 C CA . SER A 1 108 ? -7.307 1.730 12.313 1.00 75.12 108 SER A CA 1
ATOM 825 C C . SER A 1 108 ? -7.893 2.876 13.132 1.00 75.12 108 SER A C 1
ATOM 827 O O . SER A 1 108 ? -8.760 2.632 13.970 1.00 75.12 108 SER A O 1
ATOM 829 N N . TRP A 1 109 ? -7.434 4.112 12.916 1.00 59.44 109 TRP A N 1
ATOM 830 C CA . TRP A 1 109 ? -7.940 5.261 13.664 1.00 59.44 109 TRP A CA 1
ATOM 831 C C . TRP A 1 109 ? -9.405 5.548 13.323 1.00 59.44 109 TRP A C 1
ATOM 833 O O . TRP A 1 109 ? -10.169 5.920 14.205 1.00 59.44 109 TRP A O 1
ATOM 843 N N . PHE A 1 110 ? -9.842 5.265 12.089 1.00 55.84 110 PHE A N 1
ATOM 844 C CA . PHE A 1 110 ? -11.252 5.395 11.721 1.00 55.84 110 PHE A CA 1
ATOM 845 C C . PHE A 1 110 ? -12.147 4.385 12.422 1.00 55.84 110 PHE A C 1
ATOM 847 O O . PHE A 1 110 ? -13.255 4.759 12.768 1.00 55.84 110 PHE A O 1
ATOM 854 N N . ILE A 1 111 ? -11.697 3.152 12.677 1.00 58.16 111 ILE A N 1
ATOM 855 C CA . ILE A 1 111 ? -12.512 2.206 13.454 1.00 58.16 111 ILE A CA 1
ATOM 856 C C . ILE A 1 111 ? -12.744 2.789 14.847 1.00 58.16 111 ILE A C 1
ATOM 858 O O . ILE A 1 111 ? -13.887 2.888 15.263 1.00 58.16 111 ILE A O 1
ATOM 862 N N . TYR A 1 112 ? -11.688 3.270 15.510 1.00 52.25 112 TYR A N 1
ATOM 863 C CA . TYR A 1 112 ? -11.804 3.828 16.857 1.00 52.25 112 TYR A CA 1
ATOM 864 C C . TYR A 1 112 ? -12.666 5.098 16.888 1.00 52.25 112 TYR A C 1
ATOM 866 O O . TYR A 1 112 ? -13.568 5.202 17.712 1.00 52.25 112 TYR A O 1
ATOM 874 N N . VAL A 1 113 ? -12.449 6.029 15.953 1.00 54.38 113 VAL A N 1
ATOM 875 C CA . VAL A 1 113 ? -13.194 7.294 15.898 1.00 54.38 113 VAL A CA 1
ATOM 876 C C . VAL A 1 113 ? -14.650 7.088 15.492 1.00 54.38 113 VAL A C 1
ATOM 878 O O . VAL A 1 113 ? -15.511 7.633 16.170 1.00 54.38 113 VAL A O 1
ATOM 881 N N . TYR A 1 114 ? -14.961 6.246 14.497 1.00 52.06 114 TYR A N 1
ATOM 882 C CA . TYR A 1 114 ? -16.354 5.926 14.148 1.00 52.06 114 TYR A CA 1
ATOM 883 C C . TYR A 1 114 ? -17.069 5.151 15.262 1.00 52.06 114 TYR A C 1
ATOM 885 O O . TYR A 1 114 ? -18.247 5.407 15.504 1.00 52.06 114 TYR A O 1
ATOM 893 N N . THR A 1 115 ? -16.385 4.244 15.975 1.00 53.12 115 THR A N 1
ATOM 894 C CA . THR A 1 115 ? -16.990 3.569 17.136 1.00 53.12 115 THR A CA 1
ATOM 895 C C . THR A 1 115 ? -17.232 4.530 18.296 1.00 53.12 115 THR A C 1
ATOM 897 O O . THR A 1 115 ? -18.253 4.424 18.957 1.00 53.12 115 THR A O 1
ATOM 900 N N . THR A 1 116 ? -16.362 5.520 18.517 1.00 52.97 116 THR A N 1
ATOM 901 C CA . THR A 1 116 ? -16.607 6.539 19.551 1.00 52.97 116 THR A CA 1
ATOM 902 C C . THR A 1 116 ? -17.566 7.641 19.097 1.00 52.97 116 THR A C 1
ATOM 904 O O . THR A 1 116 ? -18.152 8.316 19.941 1.00 52.97 116 THR A O 1
ATOM 907 N N . ASP A 1 117 ? -17.746 7.844 17.788 1.00 53.47 117 ASP A N 1
ATOM 908 C CA . ASP A 1 117 ? -18.712 8.802 17.251 1.00 53.47 117 ASP A CA 1
ATOM 909 C C . ASP A 1 117 ? -20.135 8.249 17.256 1.00 53.47 117 ASP A C 1
ATOM 911 O O . ASP A 1 117 ? -21.048 9.042 17.437 1.00 53.47 117 ASP A O 1
ATOM 915 N N . VAL A 1 118 ? -20.377 6.932 17.166 1.00 53.47 118 VAL A N 1
ATOM 916 C CA . VAL A 1 118 ? -21.730 6.415 17.469 1.00 53.47 118 VAL A CA 1
ATOM 917 C C . VAL A 1 118 ? -22.093 6.641 18.937 1.00 53.47 118 VAL A C 1
ATOM 919 O O . VAL A 1 118 ? -23.225 7.030 19.219 1.00 53.47 118 VAL A O 1
ATOM 922 N N . ASP A 1 119 ? -21.126 6.527 19.852 1.00 50.41 119 ASP A N 1
ATOM 923 C CA . ASP A 1 119 ? -21.333 6.824 21.273 1.00 50.41 119 ASP A CA 1
ATOM 924 C C . ASP A 1 119 ? -21.514 8.333 21.527 1.00 50.41 119 ASP A C 1
ATOM 926 O O . ASP A 1 119 ? -22.359 8.731 22.331 1.00 50.41 119 ASP A O 1
ATOM 930 N N . ARG A 1 120 ? -20.795 9.206 20.803 1.00 51.56 120 ARG A N 1
ATOM 931 C CA . ARG A 1 120 ? -21.005 10.666 20.868 1.00 51.56 120 ARG A CA 1
ATOM 932 C C . ARG A 1 120 ? -22.284 11.124 20.173 1.00 51.56 120 ARG A C 1
ATOM 934 O O . ARG A 1 120 ? -22.928 12.043 20.670 1.00 51.56 120 ARG A O 1
ATOM 941 N N . ILE A 1 121 ? -22.691 10.496 19.072 1.00 51.72 121 ILE A N 1
ATOM 942 C CA . ILE A 1 121 ? -23.976 10.760 18.412 1.00 51.72 121 ILE A CA 1
ATOM 943 C C . ILE A 1 121 ? -25.122 10.345 19.343 1.00 51.72 121 ILE A C 1
ATOM 945 O O . ILE A 1 121 ? -26.079 11.106 19.480 1.00 51.72 121 ILE A O 1
ATOM 949 N N . PHE A 1 122 ? -25.012 9.214 20.050 1.00 47.19 122 PHE A N 1
ATOM 950 C CA . PHE A 1 122 ? -25.993 8.829 21.071 1.00 47.19 122 PHE A CA 1
ATOM 951 C C . PHE A 1 122 ? -26.010 9.798 22.260 1.00 47.19 122 PHE A C 1
ATOM 953 O O . PHE A 1 122 ? -27.092 10.190 22.700 1.00 47.19 122 PHE A O 1
ATOM 960 N N . ALA A 1 123 ? -24.844 10.245 22.741 1.00 47.50 123 ALA A N 1
ATOM 961 C CA . ALA A 1 123 ? -24.757 11.224 23.827 1.00 47.50 123 ALA A CA 1
ATOM 962 C C . ALA A 1 123 ? -25.401 12.570 23.444 1.00 47.50 123 ALA A C 1
ATOM 964 O O . ALA A 1 123 ? -26.206 13.105 24.203 1.00 47.50 123 ALA A O 1
ATOM 965 N N . LEU A 1 124 ? -25.152 13.066 22.227 1.00 44.91 124 LEU A N 1
ATOM 966 C CA . LEU A 1 124 ? -25.752 14.309 21.726 1.00 44.91 124 LEU A CA 1
ATOM 967 C C . LEU A 1 124 ? -27.261 14.185 21.450 1.00 44.91 124 LEU A C 1
ATOM 969 O O . LEU A 1 124 ? -27.980 15.183 21.530 1.00 44.91 124 LEU A O 1
ATOM 973 N N . TYR A 1 125 ? -27.764 12.985 21.141 1.00 46.16 125 TYR A N 1
ATOM 974 C CA . TYR A 1 125 ? -29.201 12.752 20.960 1.00 46.16 125 TYR A CA 1
ATOM 975 C C . TYR A 1 125 ? -29.944 12.649 22.301 1.00 46.16 125 TYR A C 1
ATOM 977 O O . TYR A 1 125 ? -31.078 13.116 22.413 1.00 46.16 125 TYR A O 1
ATOM 985 N N . HIS A 1 126 ? -29.310 12.093 23.339 1.00 43.69 126 HIS A N 1
ATOM 986 C CA . HIS A 1 126 ? -29.930 11.965 24.661 1.00 43.69 126 HIS A CA 1
ATOM 987 C C . HIS A 1 126 ? -29.999 13.301 25.414 1.00 43.69 126 HIS A C 1
ATOM 989 O O . HIS A 1 126 ? -31.007 13.593 26.059 1.00 43.69 126 HIS A O 1
ATOM 995 N N . GLU A 1 127 ? -28.989 14.159 25.254 1.00 43.41 127 GLU A N 1
ATOM 996 C CA . GLU A 1 127 ? -28.927 15.475 25.906 1.00 43.41 127 GLU A CA 1
ATOM 997 C C . GLU A 1 127 ? -29.900 16.503 25.293 1.00 43.41 127 GLU A C 1
ATOM 999 O O . GLU A 1 127 ? -30.294 17.471 25.943 1.00 43.41 127 GLU A O 1
ATOM 1004 N N . ARG A 1 128 ? -30.366 16.268 24.058 1.00 46.28 128 ARG A N 1
ATOM 1005 C CA . ARG A 1 128 ? -31.346 17.129 23.374 1.00 46.28 128 ARG A CA 1
ATOM 1006 C C . ARG A 1 128 ? -32.810 16.771 23.683 1.00 46.28 128 ARG A C 1
ATOM 1008 O O . ARG A 1 128 ? -33.694 17.533 23.308 1.00 46.28 128 ARG A O 1
ATOM 1015 N N . SER A 1 129 ? -33.092 15.656 24.369 1.00 49.59 129 SER A N 1
ATOM 1016 C CA . SER A 1 129 ? -34.480 15.253 24.686 1.00 49.59 129 SER A CA 1
ATOM 1017 C C . SER A 1 129 ? -35.004 15.746 26.043 1.00 49.59 129 SER A C 1
ATOM 1019 O O . SER A 1 129 ? -36.197 15.635 26.309 1.00 49.59 129 SER A O 1
ATOM 1021 N N . THR A 1 130 ? -34.150 16.325 26.895 1.00 51.25 130 THR A N 1
ATOM 1022 C CA . THR A 1 130 ? -34.530 16.745 28.260 1.00 51.25 130 THR A CA 1
ATOM 1023 C C . THR A 1 130 ? -34.662 18.256 28.445 1.00 51.25 130 THR A C 1
ATOM 1025 O O . THR A 1 130 ? -35.038 18.702 29.529 1.00 51.25 130 THR A O 1
ATOM 1028 N N . THR A 1 131 ? -34.418 19.069 27.411 1.00 53.03 131 THR A N 1
ATOM 1029 C CA . THR A 1 131 ? -34.591 20.525 27.497 1.00 53.03 131 THR A CA 1
ATOM 1030 C C . THR A 1 131 ? -35.627 21.030 26.494 1.00 53.03 131 THR A C 1
ATOM 1032 O O . THR A 1 131 ? -35.462 20.926 25.285 1.00 53.03 131 THR A O 1
ATOM 1035 N N . HIS A 1 132 ? -36.682 21.619 27.065 1.00 44.19 132 HIS A N 1
ATOM 1036 C CA . HIS A 1 132 ? -37.799 22.353 26.459 1.00 44.19 132 HIS A CA 1
ATOM 1037 C C . HIS A 1 132 ? -39.070 21.546 26.196 1.00 44.19 132 HIS A C 1
ATOM 1039 O O . HIS A 1 132 ? -39.147 20.797 25.234 1.00 44.19 132 HIS A O 1
ATOM 1045 N N . HIS A 1 133 ? -40.092 21.784 27.028 1.00 38.41 133 HIS A N 1
ATOM 1046 C CA . HIS A 1 133 ? -41.332 22.470 26.630 1.00 38.41 133 HIS A CA 1
ATOM 1047 C C . HIS A 1 133 ? -42.017 23.031 27.897 1.00 38.41 133 HIS A C 1
ATOM 1049 O O . HIS A 1 133 ? -42.717 22.325 28.617 1.00 38.41 133 HIS A O 1
ATOM 1055 N N . HIS A 1 134 ? -41.799 24.316 28.183 1.00 37.97 134 HIS A N 1
ATOM 1056 C CA . HIS A 1 134 ? -42.686 25.114 29.034 1.00 37.97 134 HIS A CA 1
ATOM 1057 C C . HIS A 1 134 ? -43.018 26.375 28.233 1.00 37.97 134 HIS A C 1
ATOM 1059 O O . HIS A 1 134 ? -42.179 27.260 28.076 1.00 37.97 134 HIS A O 1
ATOM 1065 N N . TYR A 1 135 ? -44.207 26.393 27.636 1.00 36.41 135 TYR A N 1
ATOM 1066 C CA . TYR A 1 135 ? -44.778 27.575 26.996 1.00 36.41 135 TYR A CA 1
ATOM 1067 C C . TYR A 1 135 ? -45.416 28.456 28.082 1.00 36.41 135 TYR A C 1
ATOM 1069 O O . TYR A 1 135 ? -46.178 27.924 28.890 1.00 36.41 135 TYR A O 1
ATOM 1077 N N . PRO A 1 136 ? -45.156 29.775 28.122 1.00 47.72 136 PRO A N 1
ATOM 1078 C CA . PRO A 1 136 ? -45.919 30.678 28.969 1.00 47.72 136 PRO A CA 1
ATOM 1079 C C . PRO A 1 136 ? -47.251 31.034 28.294 1.00 47.72 136 PRO A C 1
ATOM 1081 O O . PRO A 1 136 ? -47.296 31.382 27.115 1.00 47.72 136 PRO A O 1
ATOM 1084 N N . THR A 1 137 ? -48.333 30.947 29.061 1.00 45.75 137 THR A N 1
ATOM 1085 C CA . THR A 1 137 ? -49.676 31.419 28.708 1.00 45.75 137 THR A CA 1
ATOM 1086 C C . THR A 1 137 ? -49.772 32.941 28.851 1.00 45.75 137 THR A C 1
ATOM 1088 O O . THR A 1 137 ? -49.434 33.471 29.913 1.00 45.75 137 THR A O 1
ATOM 1091 N N . GLN A 1 138 ? -50.295 33.615 27.826 1.00 45.12 138 GLN A N 1
ATOM 1092 C CA . GLN A 1 138 ? -51.157 34.795 27.963 1.00 45.12 138 GLN A CA 1
ATOM 1093 C C . GLN A 1 138 ? -52.460 34.507 27.226 1.00 45.12 138 GLN A C 1
ATOM 1095 O O . GLN A 1 138 ? -52.376 33.857 26.158 1.00 45.12 138 GLN A O 1
#

InterPro domains:
  IPR002327 Cytochrome c, class IA/ IB [PR00604] (18-25)
  IPR002327 Cytochrome c, class IA/ IB [PR00604] (31-46)
  IPR002327 Cytochrome c, class IA/ IB [PR00604] (47-57)
  IPR002327 Cytochrome c, class IA/ IB [PR00604] (61-77)
  IPR002327 Cytochrome c, class IA/ IB [PR00604] (80-90)
  IPR002327 Cytochrome c, class IA/ IB [PR00604] (97-105)
  IPR002327 Cytochrome c, class IA/ IB [PTHR11961] (5-105)
  IPR009056 Cytochrome c-like domain [PF00034] (9-105)
  IPR009056 Cytochrome c-like domain [PS51007] (6-107)
  IPR036909 Cytochrome c-like domain superfamily [G3DSA:1.10.760.10] (3-107)
  IPR036909 Cytochrome c-like domain superfamily [SSF46626] (5-104)

pLDDT: mean 86.22, std 20.18, range [36.41, 98.75]